Protein AF-A0A832TBH7-F1 (afdb_monomer_lite)

Sequence (118 aa):
MPKKIIVPCEVAVKDVIPAIKALLAIKLSERGYSQKEIAEILDISIAEVNYLLKGKRGDEELKKILSKDSDFMDLLESFSRKIVNNEESTDPLSLCVLCSYARRKVLKQEQACPYDIT

Structure (mmCIF, N/CA/C/O backbone):
data_AF-A0A832TBH7-F1
#
_entry.id   AF-A0A832TBH7-F1
#
loop_
_atom_site.group_PDB
_atom_site.id
_atom_site.type_symbol
_atom_site.label_atom_id
_atom_site.label_alt_id
_atom_site.label_comp_id
_atom_site.label_asym_id
_atom_site.label_entity_id
_atom_site.label_seq_id
_atom_site.pdbx_PDB_ins_code
_atom_site.Cartn_x
_atom_site.Cartn_y
_atom_site.Cartn_z
_atom_site.occupancy
_atom_site.B_iso_or_equiv
_atom_site.auth_seq_id
_atom_site.auth_comp_id
_atom_site.auth_asym_id
_atom_site.auth_atom_id
_atom_site.pdbx_PDB_model_num
ATOM 1 N N . MET A 1 1 ? 34.765 -4.865 -16.735 1.00 67.56 1 MET A N 1
ATOM 2 C CA . MET A 1 1 ? 34.149 -4.385 -15.475 1.00 67.56 1 MET A CA 1
ATOM 3 C C . MET A 1 1 ? 33.158 -5.434 -14.992 1.00 67.56 1 MET A C 1
ATOM 5 O O . MET A 1 1 ? 32.491 -6.013 -15.846 1.00 67.56 1 MET A O 1
ATOM 9 N N . PRO A 1 2 ? 33.072 -5.723 -13.684 1.00 78.06 2 PRO A N 1
ATOM 10 C CA . PRO A 1 2 ? 32.086 -6.669 -13.165 1.00 78.06 2 PRO A CA 1
ATOM 11 C C . PRO A 1 2 ? 30.661 -6.124 -13.357 1.00 78.06 2 PRO A C 1
ATOM 13 O O . PRO A 1 2 ? 30.424 -4.925 -13.195 1.00 78.06 2 PRO A O 1
ATOM 16 N N . LYS A 1 3 ? 29.716 -6.998 -13.722 1.00 84.38 3 LYS A N 1
ATOM 17 C CA . LYS A 1 3 ? 28.292 -6.645 -13.827 1.00 84.38 3 LYS A CA 1
ATOM 18 C C . LYS A 1 3 ? 27.691 -6.536 -12.423 1.00 84.38 3 LYS A C 1
ATOM 20 O O . LYS A 1 3 ? 27.952 -7.388 -11.579 1.00 84.38 3 LYS A O 1
ATOM 25 N N . LYS A 1 4 ? 26.883 -5.501 -12.181 1.00 81.81 4 LYS A N 1
ATOM 26 C CA . LYS A 1 4 ? 26.115 -5.359 -10.935 1.00 81.81 4 LYS A CA 1
ATOM 27 C C . LYS A 1 4 ? 24.859 -6.230 -11.002 1.00 81.81 4 LYS A C 1
ATOM 29 O O . LYS A 1 4 ? 24.182 -6.238 -12.027 1.00 81.81 4 LYS A O 1
ATOM 34 N N . ILE A 1 5 ? 24.562 -6.940 -9.916 1.00 84.25 5 ILE A N 1
ATOM 35 C CA . ILE A 1 5 ? 23.287 -7.642 -9.731 1.00 84.25 5 ILE A CA 1
ATOM 36 C C . ILE A 1 5 ? 22.264 -6.624 -9.231 1.00 84.25 5 ILE A C 1
ATOM 38 O O . ILE A 1 5 ? 22.577 -5.805 -8.368 1.00 84.25 5 ILE A O 1
ATOM 42 N N . ILE A 1 6 ? 21.059 -6.676 -9.788 1.00 82.44 6 ILE A N 1
ATOM 43 C CA . ILE A 1 6 ? 19.935 -5.827 -9.401 1.00 82.44 6 ILE A CA 1
ATOM 44 C C . ILE A 1 6 ? 18.735 -6.705 -9.059 1.00 82.44 6 ILE A C 1
ATOM 46 O O . ILE A 1 6 ? 18.461 -7.688 -9.746 1.00 82.44 6 ILE A O 1
ATOM 50 N N . VAL A 1 7 ? 18.013 -6.340 -8.002 1.00 87.69 7 VAL A N 1
ATOM 51 C CA . VAL A 1 7 ? 16.777 -7.010 -7.591 1.00 87.69 7 VAL A CA 1
ATOM 52 C C . VAL A 1 7 ? 15.685 -5.941 -7.494 1.00 87.69 7 VAL A C 1
ATOM 54 O O . VAL A 1 7 ? 15.574 -5.266 -6.470 1.00 87.69 7 VAL A O 1
ATOM 57 N N . PRO A 1 8 ? 14.872 -5.738 -8.548 1.00 87.50 8 PRO A N 1
ATOM 58 C CA . PRO A 1 8 ? 13.902 -4.637 -8.597 1.00 87.50 8 PRO A CA 1
ATOM 59 C C . PRO A 1 8 ? 12.901 -4.655 -7.435 1.00 87.50 8 PRO A C 1
ATOM 61 O O . PRO A 1 8 ? 12.465 -3.608 -6.963 1.00 87.50 8 PRO A O 1
ATOM 64 N N . CYS A 1 9 ? 12.569 -5.845 -6.927 1.00 88.88 9 CYS A N 1
ATOM 65 C CA . CYS A 1 9 ? 11.701 -6.003 -5.764 1.00 88.88 9 CYS A CA 1
ATOM 66 C C . CYS A 1 9 ? 12.317 -5.435 -4.474 1.00 88.88 9 CYS A C 1
ATOM 68 O O . CYS A 1 9 ? 11.590 -4.833 -3.693 1.00 88.88 9 CYS A O 1
ATOM 70 N N . GLU A 1 10 ? 13.632 -5.554 -4.260 1.00 89.56 10 GLU A N 1
ATOM 71 C CA . GLU A 1 10 ? 14.299 -4.975 -3.079 1.00 89.56 10 GLU A CA 1
ATOM 72 C C . GLU A 1 10 ? 14.282 -3.445 -3.110 1.00 89.56 10 GLU A C 1
ATOM 74 O O . GLU A 1 10 ? 14.141 -2.798 -2.073 1.00 89.56 10 GLU A O 1
ATOM 79 N N . VAL A 1 11 ? 14.385 -2.861 -4.306 1.00 85.25 11 VAL A N 1
ATOM 80 C CA . VAL A 1 11 ? 14.207 -1.417 -4.506 1.00 85.25 11 VAL A CA 1
ATOM 81 C C . VAL A 1 11 ? 12.753 -1.034 -4.223 1.00 85.25 11 VAL A C 1
ATOM 83 O O . VAL A 1 11 ? 12.477 -0.101 -3.476 1.00 85.25 11 VAL A O 1
ATOM 86 N N . ALA A 1 12 ? 11.803 -1.806 -4.752 1.00 90.06 12 ALA A N 1
ATOM 87 C CA . ALA A 1 12 ? 10.380 -1.541 -4.582 1.00 90.06 12 ALA A CA 1
ATOM 88 C C . ALA A 1 12 ? 9.914 -1.583 -3.120 1.00 90.06 12 ALA A C 1
ATOM 90 O O . ALA A 1 12 ? 9.046 -0.797 -2.748 1.00 90.06 12 ALA A O 1
ATOM 91 N N . VAL A 1 13 ? 10.482 -2.469 -2.298 1.00 90.31 13 VAL A N 1
ATOM 92 C CA . VAL A 1 13 ? 10.173 -2.570 -0.860 1.00 90.31 13 VAL A CA 1
ATOM 93 C C . VAL A 1 13 ? 10.500 -1.276 -0.113 1.00 90.31 13 VAL A C 1
ATOM 95 O O . VAL A 1 13 ? 9.797 -0.944 0.838 1.00 90.31 13 VAL A O 1
ATOM 98 N N . LYS A 1 14 ? 11.525 -0.532 -0.544 1.00 86.88 14 LYS A N 1
ATOM 99 C CA . LYS A 1 14 ? 11.946 0.709 0.121 1.00 86.88 14 LYS A CA 1
ATOM 100 C C . LYS A 1 14 ? 11.027 1.884 -0.189 1.00 86.88 14 LYS A C 1
ATOM 102 O O . LYS A 1 14 ? 10.722 2.654 0.714 1.00 86.88 14 LYS A O 1
ATOM 107 N N . ASP A 1 15 ? 10.560 1.974 -1.434 1.00 85.81 15 ASP A N 1
ATOM 108 C CA . ASP A 1 15 ? 9.937 3.205 -1.932 1.00 85.81 15 ASP A CA 1
ATOM 109 C C . ASP A 1 15 ? 8.508 2.990 -2.463 1.00 85.81 15 ASP A C 1
ATOM 111 O O . ASP A 1 15 ? 7.568 3.690 -2.087 1.00 85.81 15 ASP A O 1
ATOM 115 N N . VAL A 1 16 ? 8.308 1.983 -3.319 1.00 90.69 16 VAL A N 1
ATOM 116 C CA . VAL A 1 16 ? 7.049 1.781 -4.059 1.00 90.69 16 VAL A CA 1
ATOM 117 C C . VAL A 1 16 ? 5.975 1.135 -3.186 1.00 90.69 16 VAL A C 1
ATOM 119 O O . VAL A 1 16 ? 4.836 1.596 -3.162 1.00 90.69 16 VAL A O 1
ATOM 122 N N . ILE A 1 17 ? 6.315 0.067 -2.462 1.00 91.81 17 ILE A N 1
ATOM 123 C CA . ILE A 1 17 ? 5.358 -0.655 -1.611 1.00 91.81 17 ILE A CA 1
ATOM 124 C C . ILE A 1 17 ? 4.815 0.245 -0.487 1.00 91.81 17 ILE A C 1
ATOM 126 O O . ILE A 1 17 ? 3.593 0.260 -0.312 1.00 91.81 17 ILE A O 1
ATOM 130 N N . PRO A 1 18 ? 5.640 1.037 0.231 1.00 90.44 18 PRO A N 1
ATOM 131 C CA . PRO A 1 18 ? 5.137 1.984 1.225 1.00 90.44 18 PRO A CA 1
ATOM 132 C C . PRO A 1 18 ? 4.164 3.014 0.638 1.00 90.44 18 PRO A C 1
ATOM 134 O O . PRO A 1 18 ? 3.107 3.253 1.223 1.00 90.44 18 PRO A O 1
ATOM 137 N N . ALA A 1 19 ? 4.457 3.561 -0.548 1.00 92.00 19 ALA A N 1
ATOM 138 C CA . ALA A 1 19 ? 3.567 4.506 -1.223 1.00 92.00 19 ALA A CA 1
ATOM 139 C C . ALA A 1 19 ? 2.212 3.868 -1.586 1.00 92.00 19 ALA A C 1
ATOM 141 O O . ALA A 1 19 ? 1.163 4.473 -1.362 1.00 92.00 19 ALA A O 1
ATOM 142 N N . ILE A 1 20 ? 2.213 2.625 -2.081 1.00 93.88 20 ILE A N 1
ATOM 143 C CA . ILE A 1 20 ? 0.980 1.876 -2.379 1.00 93.88 20 ILE A CA 1
ATOM 144 C C . ILE A 1 20 ? 0.180 1.614 -1.096 1.00 93.88 20 ILE A C 1
ATOM 146 O O . ILE A 1 20 ? -1.024 1.873 -1.069 1.00 93.88 20 ILE A O 1
ATOM 150 N N . LYS A 1 21 ? 0.831 1.143 -0.020 1.00 93.12 21 LYS A N 1
ATOM 151 C CA . LYS A 1 21 ? 0.180 0.917 1.282 1.00 93.12 21 LYS A CA 1
ATOM 152 C C . LYS A 1 21 ? -0.437 2.203 1.836 1.00 93.12 21 LYS A C 1
ATOM 154 O O . LYS A 1 21 ? -1.542 2.154 2.366 1.00 93.12 21 LYS A O 1
ATOM 159 N N . ALA A 1 22 ? 0.222 3.350 1.667 1.00 92.88 22 ALA A N 1
ATOM 160 C CA . ALA A 1 22 ? -0.326 4.641 2.0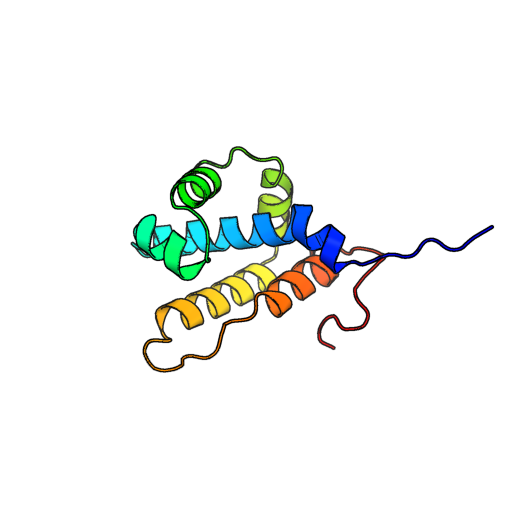75 1.00 92.88 22 ALA A CA 1
ATOM 161 C C . ALA A 1 22 ? -1.612 4.997 1.317 1.00 92.88 22 ALA A C 1
ATOM 163 O O . ALA A 1 22 ? -2.600 5.379 1.938 1.00 92.88 22 ALA A O 1
ATOM 164 N N . LEU A 1 23 ? -1.617 4.842 -0.011 1.00 94.19 23 LEU A N 1
ATOM 165 C CA . LEU A 1 23 ? -2.801 5.113 -0.832 1.00 94.19 23 LEU A CA 1
ATOM 166 C C . LEU A 1 23 ? -3.958 4.161 -0.497 1.00 94.19 23 LEU A C 1
ATOM 168 O O . LEU A 1 23 ? -5.106 4.597 -0.425 1.00 94.19 23 LEU A O 1
ATOM 172 N N . LEU A 1 24 ? -3.662 2.883 -0.231 1.00 94.62 24 LEU A N 1
ATOM 173 C CA . LEU A 1 24 ? -4.656 1.923 0.257 1.00 94.62 24 LEU A CA 1
ATOM 174 C C . LEU A 1 24 ? -5.213 2.325 1.626 1.00 94.62 24 LEU A C 1
ATOM 176 O O . LEU A 1 24 ? -6.427 2.319 1.800 1.00 94.62 24 LEU A O 1
ATOM 180 N N . ALA A 1 25 ? -4.357 2.705 2.578 1.00 94.56 25 ALA A N 1
ATOM 181 C CA . ALA A 1 25 ? -4.781 3.127 3.912 1.00 94.56 25 ALA A CA 1
ATOM 182 C C . ALA A 1 25 ? -5.700 4.358 3.859 1.00 94.56 25 ALA A C 1
ATOM 184 O O . ALA A 1 25 ? -6.734 4.373 4.523 1.00 94.56 25 ALA A O 1
ATOM 185 N N . ILE A 1 26 ? -5.363 5.358 3.035 1.00 93.06 26 ILE A N 1
ATOM 186 C CA . ILE A 1 26 ? -6.207 6.543 2.814 1.00 93.06 26 ILE A CA 1
ATOM 187 C C . ILE A 1 26 ? -7.574 6.119 2.273 1.00 93.06 26 ILE A C 1
ATOM 189 O O . ILE A 1 26 ? -8.598 6.458 2.858 1.00 93.06 26 ILE A O 1
ATOM 193 N N . LYS A 1 27 ? -7.597 5.298 1.219 1.00 93.56 27 LYS A N 1
ATOM 194 C CA . LYS A 1 27 ? -8.839 4.851 0.577 1.00 93.56 27 LYS A CA 1
ATOM 195 C C . LYS A 1 27 ? -9.720 3.990 1.490 1.00 93.56 27 LYS A C 1
ATOM 197 O O . LYS A 1 27 ? -10.942 4.108 1.458 1.00 93.56 27 LYS A O 1
ATOM 202 N N . LEU A 1 28 ? -9.130 3.129 2.318 1.00 94.56 28 LEU A N 1
ATOM 203 C CA . LEU A 1 28 ? -9.874 2.367 3.326 1.00 94.56 28 LEU A CA 1
ATOM 204 C C . LEU A 1 28 ? -10.432 3.291 4.419 1.00 94.56 28 LEU A C 1
ATOM 206 O O . LEU A 1 28 ? -11.589 3.148 4.806 1.00 94.56 28 LEU A O 1
ATOM 210 N N . SER A 1 29 ? -9.656 4.286 4.860 1.00 94.38 29 SER A N 1
ATOM 211 C CA . SER A 1 29 ? -10.122 5.281 5.831 1.00 94.38 29 SER A CA 1
ATOM 212 C C . SER A 1 29 ? -11.283 6.120 5.287 1.00 94.38 29 SER A C 1
ATOM 214 O O . SER A 1 29 ? -12.231 6.382 6.021 1.00 94.38 29 SER A O 1
ATOM 216 N N . GLU A 1 30 ? -11.247 6.511 4.010 1.00 93.50 30 GLU A N 1
ATOM 217 C CA . GLU A 1 30 ? -12.342 7.224 3.326 1.00 93.50 30 GLU A CA 1
ATOM 218 C C . GLU A 1 30 ? -13.633 6.396 3.254 1.00 93.50 30 GLU A C 1
ATOM 220 O O . GLU A 1 30 ? -14.727 6.951 3.178 1.00 93.50 30 GLU A O 1
ATOM 225 N N . ARG A 1 31 ? -13.520 5.065 3.324 1.00 92.06 31 ARG A N 1
ATOM 226 C CA . ARG A 1 31 ? -14.652 4.128 3.382 1.00 92.06 31 ARG A CA 1
ATOM 227 C C . ARG A 1 31 ? -15.135 3.819 4.798 1.00 92.06 31 ARG A C 1
ATOM 229 O O . ARG A 1 31 ? -16.038 3.006 4.955 1.00 92.06 31 ARG A O 1
ATOM 236 N N . GLY A 1 32 ? -14.558 4.457 5.815 1.00 93.81 32 GLY A N 1
ATOM 237 C CA . GLY A 1 32 ? -14.994 4.327 7.205 1.00 93.81 32 GLY A CA 1
ATOM 238 C C . GLY A 1 32 ? -14.292 3.239 8.016 1.00 93.81 32 GLY A C 1
ATOM 239 O O . GLY A 1 32 ? -14.671 3.032 9.165 1.00 93.81 32 GLY A O 1
ATOM 240 N N . TYR A 1 33 ? -13.260 2.581 7.476 1.00 95.06 33 TYR A N 1
ATOM 241 C CA . TYR A 1 33 ? -12.462 1.631 8.255 1.00 95.06 33 TYR A CA 1
ATOM 242 C C . TYR A 1 33 ? -11.638 2.356 9.325 1.00 95.06 33 TYR A C 1
ATOM 244 O O . TYR A 1 33 ? -10.996 3.381 9.072 1.00 95.06 33 TYR A O 1
ATOM 252 N N . SER A 1 34 ? -11.617 1.796 10.529 1.00 96.25 34 SER A N 1
ATOM 253 C CA . SER A 1 34 ? -10.788 2.264 11.634 1.00 96.25 34 SER A CA 1
ATOM 254 C C . SER A 1 34 ? -9.305 1.978 11.381 1.00 96.25 34 SER A C 1
ATOM 256 O O . SER A 1 34 ? -8.929 1.053 10.661 1.00 96.25 34 SER A O 1
ATOM 258 N N . GLN A 1 35 ? -8.416 2.727 12.045 1.00 96.25 35 GLN A N 1
ATOM 259 C CA . GLN A 1 35 ? -6.969 2.477 11.945 1.00 96.25 35 GLN A CA 1
ATOM 260 C C . GLN A 1 35 ? -6.576 1.061 12.390 1.00 96.25 35 GLN A C 1
ATOM 262 O O . GLN A 1 35 ? -5.557 0.549 11.935 1.00 96.25 35 GLN A O 1
ATOM 267 N N . LYS A 1 36 ? -7.371 0.439 13.271 1.00 96.81 36 LYS A N 1
ATOM 268 C CA . LYS A 1 36 ? -7.163 -0.938 13.718 1.00 96.81 36 LYS A CA 1
ATOM 269 C C . LYS A 1 36 ? -7.480 -1.935 12.602 1.00 96.81 36 LYS A C 1
ATOM 271 O O . LYS A 1 36 ? -6.632 -2.759 12.293 1.00 96.81 36 LYS A O 1
ATOM 276 N N . GLU A 1 37 ? -8.637 -1.811 11.957 1.00 95.12 37 GLU A N 1
ATOM 277 C CA . GLU A 1 37 ? -9.014 -2.692 10.840 1.00 95.12 37 GLU A CA 1
ATOM 278 C C . GLU A 1 37 ? -8.048 -2.535 9.659 1.00 95.12 37 GLU A C 1
ATOM 280 O O . GLU A 1 37 ? -7.623 -3.517 9.061 1.00 95.12 37 GLU A O 1
ATOM 285 N N . ILE A 1 38 ? -7.617 -1.305 9.359 1.00 95.69 38 ILE A N 1
ATOM 286 C CA . ILE A 1 38 ? -6.617 -1.053 8.310 1.00 95.69 38 ILE A CA 1
ATOM 287 C C . ILE A 1 38 ? -5.274 -1.717 8.649 1.00 95.69 38 ILE A C 1
ATOM 289 O O . ILE A 1 38 ? -4.614 -2.248 7.758 1.00 95.69 38 ILE A O 1
ATOM 293 N N . ALA A 1 39 ? -4.859 -1.686 9.919 1.00 95.25 39 ALA A N 1
ATOM 294 C CA . ALA A 1 39 ? -3.625 -2.325 10.373 1.00 95.25 39 ALA A CA 1
ATOM 295 C C . ALA A 1 39 ? -3.679 -3.850 10.191 1.00 95.25 39 ALA A C 1
ATOM 297 O O . ALA A 1 39 ? -2.714 -4.435 9.706 1.00 95.25 39 ALA A O 1
ATOM 298 N N . GLU A 1 40 ? -4.823 -4.462 10.509 1.00 92.62 40 GLU A N 1
ATOM 299 C CA . GLU A 1 40 ? -5.083 -5.893 10.311 1.00 92.62 40 GLU A CA 1
ATOM 300 C C . GLU A 1 40 ? -5.085 -6.263 8.817 1.00 92.62 40 GLU A C 1
ATOM 302 O O . GLU A 1 40 ? -4.405 -7.203 8.416 1.00 92.62 40 GLU A O 1
ATOM 307 N N . ILE A 1 41 ? -5.760 -5.477 7.972 1.00 91.19 41 ILE A N 1
ATOM 308 C CA . ILE A 1 41 ? -5.824 -5.689 6.515 1.00 91.19 41 ILE A CA 1
ATOM 309 C C . ILE A 1 41 ? -4.442 -5.594 5.850 1.00 91.19 41 ILE A C 1
ATOM 311 O O . ILE A 1 41 ? -4.131 -6.355 4.934 1.00 91.19 41 ILE A O 1
ATOM 315 N N . LEU A 1 42 ? -3.633 -4.608 6.246 1.00 91.00 42 LEU A N 1
ATOM 316 C CA . LEU A 1 42 ? -2.345 -4.317 5.606 1.00 91.00 42 LEU A CA 1
ATOM 317 C C . LEU A 1 42 ? -1.159 -5.046 6.252 1.00 91.00 42 LEU A C 1
ATOM 319 O O . LEU A 1 42 ? -0.029 -4.868 5.774 1.00 91.00 42 LEU A O 1
ATOM 323 N N . ASP A 1 43 ? -1.417 -5.827 7.304 1.00 90.69 43 ASP A N 1
ATOM 324 C CA . ASP A 1 43 ? -0.429 -6.524 8.131 1.00 90.69 43 ASP A CA 1
ATOM 325 C C . ASP A 1 43 ? 0.702 -5.585 8.591 1.00 90.69 43 ASP A C 1
ATOM 327 O O . ASP A 1 43 ? 1.877 -5.736 8.249 1.00 90.69 43 ASP A O 1
ATOM 331 N N . ILE A 1 44 ? 0.317 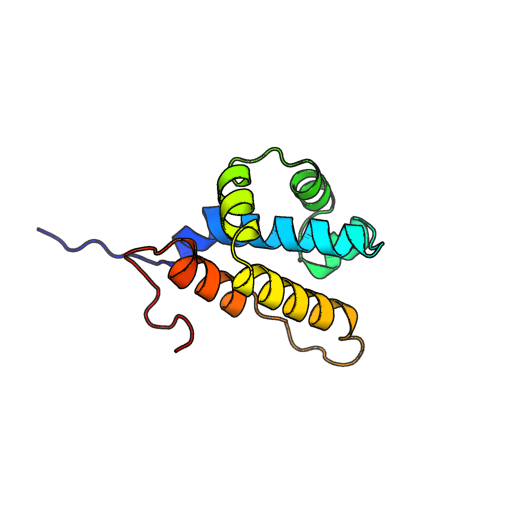-4.508 9.282 1.00 92.19 44 ILE A N 1
ATOM 332 C CA . ILE A 1 44 ? 1.224 -3.483 9.826 1.00 92.19 44 ILE A CA 1
ATOM 333 C C . ILE A 1 44 ? 0.750 -3.016 11.201 1.00 92.19 44 ILE A C 1
ATOM 335 O O . ILE A 1 44 ? -0.347 -3.327 11.650 1.00 92.19 44 ILE A O 1
ATOM 339 N N . SER A 1 45 ? 1.565 -2.218 11.890 1.00 95.69 45 SER A N 1
ATOM 340 C CA . SER A 1 45 ? 1.156 -1.644 13.176 1.00 95.69 45 SER A CA 1
ATOM 341 C C . SER A 1 45 ? 0.145 -0.495 13.013 1.00 95.69 45 SER A C 1
ATOM 343 O O . SER A 1 45 ? 0.207 0.279 12.058 1.00 95.69 45 SER A O 1
ATOM 345 N N . ILE A 1 46 ? -0.729 -0.291 14.006 1.00 95.56 46 ILE A N 1
ATOM 346 C CA . ILE A 1 46 ? -1.637 0.877 14.065 1.00 95.56 46 ILE A CA 1
ATOM 347 C C . ILE A 1 46 ? -0.843 2.197 14.023 1.00 95.56 46 ILE A C 1
ATOM 349 O O . ILE A 1 46 ? -1.263 3.173 13.399 1.00 95.56 46 ILE A O 1
ATOM 353 N N . ALA A 1 47 ? 0.336 2.230 14.656 1.00 93.44 47 ALA A N 1
ATOM 354 C CA . ALA A 1 47 ? 1.234 3.382 14.611 1.00 93.44 47 ALA A CA 1
ATOM 355 C C . ALA A 1 47 ? 1.706 3.685 13.180 1.00 93.44 47 ALA A C 1
ATOM 357 O O . ALA A 1 47 ? 1.791 4.852 12.794 1.00 93.44 47 ALA A O 1
ATOM 358 N N . GLU A 1 48 ? 1.965 2.649 12.383 1.00 92.31 48 GLU A N 1
ATOM 359 C CA . GLU A 1 48 ? 2.317 2.781 10.974 1.00 92.31 48 GLU A CA 1
ATOM 360 C C . GLU A 1 48 ? 1.128 3.251 10.131 1.00 92.31 48 GLU A C 1
ATOM 362 O O . GLU A 1 48 ? 1.303 4.149 9.316 1.00 92.31 48 GLU A O 1
ATOM 367 N N . VAL A 1 49 ? -0.097 2.781 10.386 1.00 94.25 49 VAL A N 1
ATOM 368 C CA . VAL A 1 49 ? -1.304 3.324 9.728 1.00 94.25 49 VAL A CA 1
ATOM 369 C C . VAL A 1 49 ? -1.462 4.820 10.003 1.00 94.25 49 VAL A C 1
ATOM 371 O O . VAL A 1 49 ? -1.609 5.615 9.076 1.00 94.25 49 VAL A O 1
ATOM 374 N N . ASN A 1 50 ? -1.377 5.231 11.271 1.00 91.88 50 ASN A N 1
ATOM 375 C CA . ASN A 1 50 ? -1.435 6.642 11.666 1.00 91.88 50 ASN A CA 1
ATOM 376 C C . ASN A 1 50 ? -0.367 7.469 10.936 1.00 91.88 50 ASN A C 1
ATOM 378 O O . ASN A 1 50 ? -0.615 8.584 10.475 1.00 91.88 50 ASN A O 1
ATOM 382 N N . TYR A 1 51 ? 0.825 6.893 10.801 1.00 88.94 51 TYR A N 1
ATOM 383 C CA . TYR A 1 51 ? 1.927 7.494 10.078 1.00 88.94 51 TYR A CA 1
ATOM 384 C C . TYR A 1 51 ? 1.630 7.663 8.576 1.00 88.94 51 TYR A C 1
ATOM 386 O O . TYR A 1 51 ? 1.844 8.751 8.036 1.00 88.94 51 TYR A O 1
ATOM 394 N N . LEU A 1 52 ? 1.102 6.622 7.920 1.00 89.25 52 LEU A N 1
ATOM 395 C CA . LEU A 1 52 ? 0.711 6.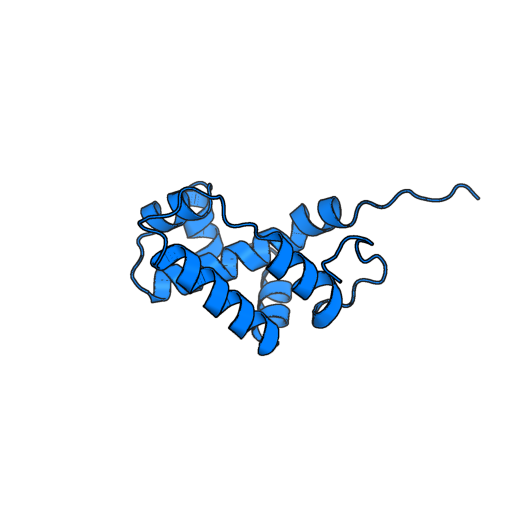639 6.506 1.00 89.25 52 LEU A CA 1
ATOM 396 C C . LEU A 1 52 ? -0.360 7.706 6.231 1.00 89.25 52 LEU A C 1
ATOM 398 O O . LEU A 1 52 ? -0.220 8.473 5.278 1.00 89.25 52 LEU A O 1
ATOM 402 N N . LEU A 1 53 ? -1.374 7.806 7.099 1.00 89.12 53 LEU A N 1
ATOM 403 C CA . LEU A 1 53 ? -2.463 8.783 6.982 1.00 89.12 53 LEU A CA 1
ATOM 404 C C . LEU A 1 53 ? -1.998 10.231 7.209 1.00 89.12 53 LEU A C 1
ATOM 406 O O . LEU A 1 53 ? -2.494 11.147 6.561 1.00 89.12 53 LEU A O 1
ATOM 410 N N . LYS A 1 54 ? -1.031 10.461 8.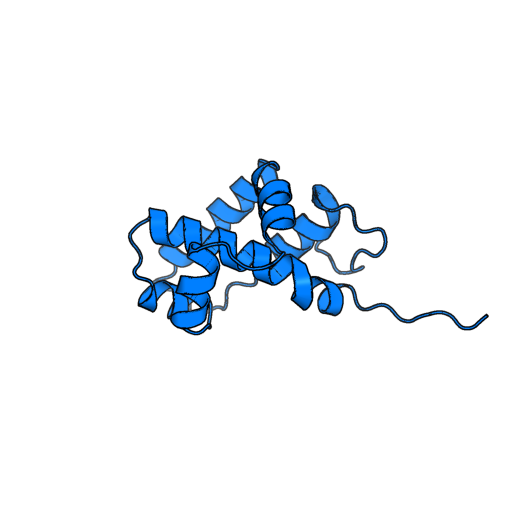108 1.00 84.44 54 LYS A N 1
ATOM 411 C CA . LYS A 1 54 ? -0.491 11.804 8.408 1.00 84.44 54 LYS A CA 1
ATOM 412 C C . LYS A 1 54 ? 0.550 12.311 7.404 1.00 84.44 54 LYS A C 1
ATOM 414 O O . LYS A 1 54 ? 0.936 13.474 7.493 1.00 84.44 54 LYS A O 1
ATOM 419 N N . GLY A 1 55 ? 1.026 11.464 6.488 1.00 66.12 55 GLY A N 1
ATOM 420 C CA . GLY A 1 55 ? 1.801 11.884 5.315 1.00 66.12 55 GLY A CA 1
ATOM 421 C C . GLY A 1 55 ? 3.288 12.214 5.523 1.00 66.12 55 GLY A C 1
ATOM 422 O O . GLY A 1 55 ? 3.878 12.808 4.637 1.00 66.12 55 GLY A O 1
ATOM 423 N N . LYS A 1 56 ? 3.940 11.837 6.634 1.00 60.00 56 LYS A N 1
ATOM 424 C CA . LYS A 1 56 ? 5.262 12.407 6.998 1.00 60.00 56 LYS A CA 1
ATOM 425 C C . LYS A 1 56 ? 6.549 11.725 6.461 1.00 60.00 56 LYS A C 1
ATOM 427 O O . LYS A 1 56 ? 7.620 12.228 6.800 1.00 60.00 56 LYS A O 1
ATOM 432 N N . ARG A 1 57 ? 6.530 10.623 5.684 1.00 55.41 57 ARG A N 1
ATOM 433 C CA . ARG A 1 57 ? 7.772 10.036 5.086 1.00 55.41 57 ARG A CA 1
ATOM 434 C C . ARG A 1 57 ? 7.910 10.465 3.621 1.00 55.41 57 ARG A C 1
ATOM 436 O O . ARG A 1 57 ? 6.935 10.852 2.979 1.00 55.41 57 ARG A O 1
ATOM 443 N N . GLY A 1 58 ? 9.145 10.386 3.114 1.00 55.91 58 GLY A N 1
ATOM 444 C CA . GLY A 1 58 ? 9.596 10.799 1.774 1.00 55.91 58 GLY A CA 1
ATOM 445 C C . GLY A 1 58 ? 8.893 10.156 0.567 1.00 55.91 58 GLY A C 1
ATOM 446 O O . GLY A 1 58 ? 9.238 10.455 -0.567 1.00 55.91 58 GLY A O 1
ATOM 447 N N . ASP A 1 59 ? 7.880 9.327 0.782 1.00 65.88 59 ASP A N 1
ATOM 448 C CA . ASP A 1 59 ? 6.968 8.772 -0.218 1.00 65.88 59 ASP A CA 1
ATOM 449 C C . ASP A 1 59 ? 5.872 9.753 -0.680 1.00 65.88 59 ASP A C 1
ATOM 451 O O . ASP A 1 59 ? 5.088 9.407 -1.561 1.00 65.88 59 ASP A O 1
ATOM 455 N N . GLU A 1 60 ? 5.787 10.982 -0.148 1.00 76.44 60 GLU A N 1
ATOM 456 C CA . GLU A 1 60 ? 4.847 12.003 -0.655 1.00 76.44 60 GLU A CA 1
ATOM 457 C C . GLU A 1 60 ? 4.942 12.228 -2.166 1.00 76.44 60 GLU A C 1
ATOM 459 O O . GLU A 1 60 ? 3.915 12.373 -2.829 1.00 76.44 60 GLU A O 1
ATOM 464 N N . GLU A 1 61 ? 6.154 12.273 -2.713 1.00 85.38 61 GLU A N 1
ATOM 465 C CA . GLU A 1 61 ? 6.353 12.497 -4.142 1.00 85.38 61 GLU A CA 1
ATOM 466 C C . GLU A 1 61 ? 5.861 11.302 -4.964 1.00 85.38 61 GLU A C 1
ATOM 468 O O . GLU A 1 61 ? 5.085 11.478 -5.903 1.00 85.38 61 GLU A O 1
ATOM 473 N N . LEU A 1 62 ? 6.214 10.080 -4.554 1.00 87.75 62 LEU A N 1
ATOM 474 C CA . LEU A 1 62 ? 5.745 8.858 -5.209 1.00 87.75 62 LEU A CA 1
ATOM 475 C C . LEU A 1 62 ? 4.228 8.713 -5.125 1.00 87.75 62 LEU A C 1
ATOM 477 O O . LEU A 1 62 ? 3.602 8.391 -6.128 1.00 87.75 62 LEU A O 1
ATOM 481 N N . LYS A 1 63 ? 3.615 9.020 -3.977 1.00 89.50 63 LYS A N 1
ATOM 482 C CA . LYS A 1 63 ? 2.152 9.053 -3.842 1.00 89.50 63 LYS A CA 1
ATOM 483 C C . LYS A 1 63 ? 1.542 10.048 -4.822 1.00 89.50 63 LYS A C 1
ATOM 485 O O . LYS A 1 63 ? 0.637 9.678 -5.555 1.00 89.50 63 LYS A O 1
ATOM 490 N N . LYS A 1 64 ? 2.074 11.274 -4.905 1.00 89.81 64 LYS A N 1
ATOM 491 C CA . LYS A 1 64 ? 1.600 12.298 -5.856 1.00 89.81 64 LYS A CA 1
ATOM 492 C C . LYS A 1 64 ? 1.729 11.839 -7.308 1.00 89.81 64 LYS A C 1
ATOM 494 O O . LYS A 1 64 ? 0.842 12.129 -8.102 1.00 89.81 64 LYS A O 1
ATOM 499 N N . ILE A 1 65 ? 2.818 11.158 -7.661 1.00 92.44 65 ILE A N 1
ATOM 500 C CA . ILE A 1 65 ? 3.028 10.610 -9.006 1.00 92.44 65 ILE A CA 1
ATOM 501 C C . ILE A 1 65 ? 2.011 9.500 -9.297 1.00 92.44 65 ILE A C 1
ATOM 503 O O . ILE A 1 65 ? 1.319 9.565 -10.308 1.00 92.44 65 ILE A O 1
ATOM 507 N N . LEU A 1 66 ? 1.873 8.526 -8.394 1.00 93.38 66 LEU A N 1
ATOM 508 C CA . LEU A 1 66 ? 0.946 7.401 -8.539 1.00 93.38 66 LEU A CA 1
ATOM 509 C C . LEU A 1 66 ? -0.515 7.859 -8.598 1.00 93.38 66 LEU A C 1
ATOM 511 O O . LEU A 1 66 ? -1.268 7.397 -9.445 1.00 93.38 66 LEU A O 1
ATOM 515 N N . SER A 1 67 ? -0.909 8.813 -7.753 1.00 92.25 67 SER A N 1
ATOM 516 C CA . SER A 1 67 ? -2.272 9.353 -7.710 1.00 92.25 67 SER A CA 1
ATOM 517 C C . SER A 1 67 ? -2.680 10.146 -8.952 1.00 92.25 67 SER A C 1
ATOM 519 O O . SER A 1 67 ? -3.868 10.395 -9.134 1.00 92.25 67 SER A O 1
ATOM 521 N N . LYS A 1 68 ? -1.727 10.566 -9.794 1.00 95.19 68 LYS A N 1
ATOM 522 C CA . LYS A 1 68 ? -2.014 11.242 -11.069 1.00 95.19 68 LYS A CA 1
ATOM 523 C C . LYS A 1 68 ? -2.295 10.272 -12.216 1.00 95.19 68 LYS A C 1
ATOM 525 O O . LYS A 1 68 ? -2.819 10.707 -13.236 1.00 95.19 68 LYS A O 1
ATOM 530 N N . ASP A 1 69 ? -1.928 9.003 -12.072 1.00 96.31 69 ASP A N 1
ATOM 531 C CA . ASP A 1 69 ? -2.160 7.979 -13.086 1.00 96.31 69 ASP A CA 1
ATOM 532 C C . ASP A 1 69 ? -3.536 7.336 -12.862 1.00 96.31 69 ASP A C 1
ATOM 534 O O . ASP A 1 69 ? -3.764 6.658 -11.858 1.00 96.31 69 ASP A O 1
ATOM 538 N N . SER A 1 70 ? -4.478 7.594 -13.774 1.00 95.56 70 SER A N 1
ATOM 539 C CA . SER A 1 70 ? -5.866 7.129 -13.651 1.00 95.56 70 SER A CA 1
ATOM 540 C C . SER A 1 70 ? -5.964 5.608 -13.633 1.00 95.56 70 SER A C 1
ATOM 542 O O . SER A 1 70 ? -6.656 5.051 -12.786 1.00 95.56 70 SER A O 1
ATOM 544 N N . ASP A 1 71 ? -5.214 4.939 -14.505 1.00 95.12 71 ASP A N 1
ATOM 545 C CA . ASP A 1 71 ? -5.243 3.485 -14.657 1.00 95.12 71 ASP A CA 1
ATOM 546 C C . ASP A 1 71 ? -4.720 2.788 -13.392 1.00 95.12 71 ASP A C 1
ATOM 548 O O . ASP A 1 71 ? -5.293 1.804 -12.916 1.00 95.12 71 ASP A O 1
ATOM 552 N N . PHE A 1 72 ? -3.654 3.326 -12.791 1.00 95.81 72 PHE A N 1
ATOM 553 C CA . PHE A 1 72 ? -3.165 2.867 -11.498 1.00 95.81 72 PHE A CA 1
ATOM 554 C C . PHE A 1 72 ? -4.214 3.066 -10.397 1.00 95.81 72 PHE A C 1
ATOM 556 O O . PHE A 1 72 ? -4.410 2.170 -9.573 1.00 95.81 72 PHE A O 1
ATOM 563 N N . MET A 1 73 ? -4.898 4.212 -10.369 1.00 95.75 73 MET A N 1
ATOM 564 C CA . MET A 1 73 ? -5.926 4.494 -9.364 1.00 95.75 73 MET A CA 1
ATOM 565 C C . MET A 1 73 ? -7.178 3.625 -9.531 1.00 95.75 73 MET A C 1
ATOM 567 O O . MET A 1 73 ? -7.763 3.220 -8.522 1.00 95.75 73 MET A O 1
ATOM 571 N N . ASP A 1 74 ? -7.544 3.264 -10.760 1.00 95.56 74 ASP A N 1
ATOM 572 C CA . ASP A 1 74 ? -8.608 2.300 -11.056 1.00 95.56 74 ASP A CA 1
ATOM 573 C C . ASP A 1 74 ? -8.215 0.885 -10.621 1.00 95.56 74 ASP A C 1
ATOM 575 O O . ASP A 1 74 ? -8.999 0.166 -9.989 1.00 95.56 74 ASP A O 1
ATOM 579 N N . LEU A 1 75 ? -6.963 0.490 -10.868 1.00 94.31 75 LEU A N 1
ATOM 580 C CA . LEU A 1 75 ? -6.425 -0.774 -10.377 1.00 94.31 75 LEU A CA 1
ATOM 581 C C . LEU A 1 75 ? -6.424 -0.813 -8.841 1.00 94.31 75 LEU A C 1
ATOM 583 O O . LEU A 1 75 ? -6.863 -1.806 -8.255 1.00 94.31 75 LEU A O 1
ATOM 587 N N . LEU A 1 76 ? -5.996 0.269 -8.185 1.00 95.06 76 LEU A N 1
ATOM 588 C CA . LEU A 1 76 ? -6.022 0.434 -6.728 1.00 95.06 76 LEU A CA 1
ATOM 589 C C . LEU A 1 76 ? -7.453 0.360 -6.180 1.00 95.06 76 LEU A C 1
ATOM 591 O O . LEU A 1 76 ? -7.702 -0.293 -5.166 1.00 95.06 76 LEU A O 1
ATOM 595 N N . GLU A 1 77 ? -8.408 0.990 -6.864 1.00 93.75 77 GLU A N 1
ATOM 596 C CA . GLU A 1 77 ? -9.829 0.916 -6.538 1.00 93.75 77 GLU A CA 1
ATOM 597 C C . GLU A 1 77 ? -10.332 -0.527 -6.618 1.00 93.75 77 GLU A C 1
ATOM 599 O O . GLU A 1 77 ? -10.903 -1.025 -5.647 1.00 93.75 77 GLU A O 1
ATOM 604 N N . SER A 1 78 ? -10.049 -1.237 -7.712 1.00 91.69 78 SER A N 1
ATOM 605 C CA . SER A 1 78 ? -10.429 -2.645 -7.864 1.00 91.69 78 SER A CA 1
ATOM 606 C C . SER A 1 78 ? -9.824 -3.523 -6.762 1.00 91.69 78 SER A C 1
ATOM 608 O O . SER A 1 78 ? -10.516 -4.361 -6.185 1.00 91.69 78 SER A O 1
ATOM 610 N N . PHE A 1 79 ? -8.557 -3.283 -6.408 1.00 92.12 79 PHE A N 1
ATOM 611 C CA . PHE A 1 79 ? -7.850 -4.003 -5.355 1.00 92.12 79 PHE A CA 1
ATOM 612 C C . PHE A 1 79 ? -8.507 -3.765 -3.997 1.00 92.12 79 PHE A C 1
ATOM 614 O O . PHE A 1 79 ? -8.808 -4.701 -3.265 1.00 92.12 79 PHE A O 1
ATOM 621 N N . SER A 1 80 ? -8.812 -2.507 -3.693 1.00 91.56 80 SER A N 1
ATOM 622 C CA . SER A 1 80 ? -9.456 -2.134 -2.441 1.00 91.56 80 SER A CA 1
ATOM 623 C C . SER A 1 80 ? -10.883 -2.689 -2.314 1.00 91.56 80 SER A C 1
ATOM 625 O O . SER A 1 80 ? -11.303 -2.998 -1.210 1.00 91.56 80 SER A O 1
ATOM 627 N N . ARG A 1 81 ? -11.633 -2.855 -3.413 1.00 89.94 81 ARG A N 1
ATOM 628 C CA . ARG A 1 81 ? -12.948 -3.525 -3.389 1.00 89.94 81 ARG A CA 1
ATOM 629 C C . ARG A 1 81 ? -12.821 -5.016 -3.104 1.00 89.94 81 ARG A C 1
ATOM 631 O O . ARG A 1 81 ? -13.644 -5.555 -2.378 1.00 89.94 81 ARG A O 1
ATOM 638 N N . LYS A 1 82 ? -11.781 -5.673 -3.631 1.00 88.44 82 LYS A N 1
ATOM 639 C CA . LYS A 1 82 ? -11.494 -7.080 -3.307 1.00 88.44 82 LYS A CA 1
ATOM 640 C C . LYS A 1 82 ? -11.201 -7.265 -1.822 1.00 88.44 82 LYS A C 1
ATOM 642 O O . LYS A 1 82 ? -11.666 -8.239 -1.262 1.00 88.44 82 LYS A O 1
ATOM 647 N N . ILE A 1 83 ? -10.499 -6.321 -1.190 1.00 87.00 83 ILE A N 1
ATOM 648 C CA . ILE A 1 83 ? -10.283 -6.331 0.267 1.00 87.00 83 ILE A CA 1
ATOM 649 C C . ILE A 1 83 ? -11.623 -6.289 1.015 1.00 87.00 83 ILE A C 1
ATOM 651 O O . ILE A 1 83 ? -11.834 -7.079 1.924 1.00 87.00 83 ILE A O 1
ATOM 655 N N . VAL A 1 84 ? -12.519 -5.377 0.624 1.00 83.06 84 VAL A N 1
ATOM 656 C CA . VAL A 1 84 ? -13.818 -5.173 1.291 1.00 83.06 84 VAL A CA 1
ATOM 657 C C . VAL A 1 84 ? -14.755 -6.370 1.097 1.00 83.06 84 VAL A C 1
ATOM 659 O O . VAL A 1 84 ? -15.441 -6.762 2.029 1.00 83.06 84 VAL A O 1
ATOM 662 N N . ASN A 1 85 ? -14.783 -6.952 -0.104 1.00 80.69 85 ASN A N 1
ATOM 663 C CA . ASN A 1 85 ? -15.759 -7.978 -0.481 1.00 80.69 85 ASN A CA 1
ATOM 664 C C . ASN A 1 85 ? -15.322 -9.419 -0.144 1.00 80.69 85 ASN A C 1
ATOM 666 O O . ASN A 1 85 ? -16.096 -10.345 -0.374 1.00 80.69 85 ASN A O 1
ATOM 670 N N . ASN A 1 86 ? -14.098 -9.638 0.347 1.00 65.12 86 ASN A N 1
ATOM 671 C CA . ASN A 1 86 ? -13.529 -10.975 0.573 1.00 65.12 86 ASN A CA 1
ATOM 672 C C . ASN A 1 86 ? -13.929 -11.607 1.919 1.00 65.12 86 ASN A C 1
ATOM 674 O O . ASN A 1 86 ? -13.093 -12.188 2.605 1.00 65.12 86 ASN A O 1
ATOM 678 N N . GLU A 1 87 ? -15.209 -11.557 2.295 1.00 55.41 87 GLU A N 1
ATOM 679 C CA . GLU A 1 87 ? -15.680 -12.264 3.500 1.00 55.41 87 GLU A CA 1
ATOM 680 C C . GLU A 1 87 ? -15.584 -13.804 3.367 1.00 55.41 87 GLU A C 1
ATOM 682 O O . GLU A 1 87 ? -15.547 -14.495 4.382 1.00 55.41 87 GLU A O 1
ATOM 687 N N . GLU A 1 88 ? -15.466 -14.357 2.148 1.00 55.25 88 GLU A N 1
ATOM 688 C CA . GLU A 1 88 ? -15.500 -15.816 1.909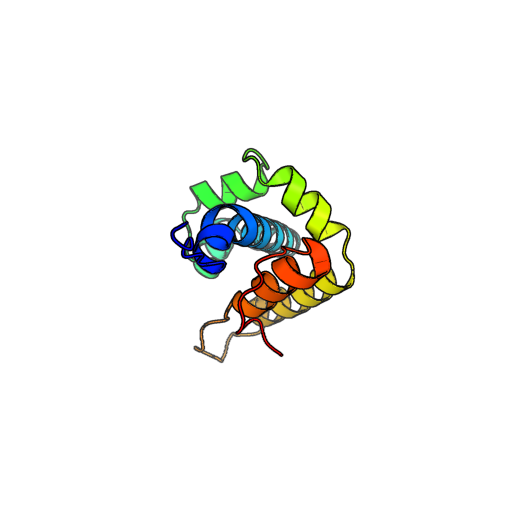 1.00 55.25 88 GLU A CA 1
ATOM 689 C C . GLU A 1 88 ? -14.197 -16.449 1.373 1.00 55.25 88 GLU A C 1
ATOM 691 O O . GLU A 1 88 ? -14.050 -17.670 1.450 1.00 55.25 88 GLU A O 1
ATOM 696 N N . SER A 1 89 ? -13.226 -15.682 0.854 1.00 62.12 89 SER A N 1
ATOM 697 C CA . SER A 1 89 ? -11.969 -16.254 0.331 1.00 62.12 89 SER A CA 1
ATOM 698 C C . SER A 1 89 ? -10.793 -15.997 1.272 1.00 62.12 89 SER A C 1
ATOM 700 O O . SER A 1 89 ? -10.430 -14.847 1.515 1.00 62.12 89 SER A O 1
ATOM 702 N N . THR A 1 90 ? -10.137 -17.062 1.730 1.00 61.09 90 THR A N 1
ATOM 703 C CA . THR A 1 90 ? -8.938 -16.993 2.585 1.00 61.09 90 THR A CA 1
ATOM 704 C C . THR A 1 90 ? -7.641 -16.729 1.815 1.00 61.09 90 THR A C 1
ATOM 706 O O . THR A 1 90 ? -6.571 -16.674 2.422 1.00 61.09 90 THR A O 1
ATOM 709 N N . ASP A 1 91 ? -7.702 -16.604 0.487 1.00 69.50 91 ASP A N 1
ATOM 710 C CA . ASP A 1 91 ? -6.507 -16.440 -0.335 1.00 69.50 91 ASP A CA 1
ATOM 711 C C . ASP A 1 91 ? -5.885 -15.046 -0.144 1.00 69.50 91 ASP A C 1
ATOM 713 O O . ASP A 1 91 ? -6.575 -14.026 -0.258 1.00 69.50 91 ASP A O 1
ATOM 717 N N . PRO A 1 92 ? -4.567 -14.963 0.111 1.00 70.56 92 PRO A N 1
ATOM 718 C CA . PRO A 1 92 ? -3.896 -13.688 0.304 1.00 70.56 92 PRO A CA 1
ATOM 719 C C . PRO A 1 92 ? -3.920 -12.851 -0.981 1.00 70.56 92 PRO A C 1
ATOM 721 O O . PRO A 1 92 ? -3.503 -13.288 -2.057 1.00 70.56 92 PRO A O 1
ATOM 724 N N . LEU A 1 93 ? -4.352 -11.594 -0.860 1.00 82.94 93 LEU A N 1
ATOM 725 C CA . LEU A 1 93 ? -4.315 -10.634 -1.959 1.00 82.94 93 LEU A CA 1
ATOM 726 C C . LEU A 1 93 ? -2.882 -10.140 -2.188 1.00 82.94 93 LEU A C 1
ATOM 728 O O . LEU A 1 93 ? -2.282 -9.468 -1.351 1.00 82.94 93 LEU A O 1
ATOM 732 N N . SER A 1 94 ? -2.332 -10.432 -3.365 1.00 87.19 94 SER A N 1
ATOM 733 C CA . SER A 1 94 ? -0.975 -10.019 -3.722 1.00 87.19 94 SER A CA 1
ATOM 734 C C . SER A 1 94 ? -0.909 -8.571 -4.220 1.00 87.19 94 SER A C 1
ATOM 736 O O . SER A 1 94 ? -1.479 -8.230 -5.258 1.00 87.19 94 SER A O 1
ATOM 738 N N . LEU A 1 95 ? -0.109 -7.727 -3.553 1.00 89.75 95 LEU A N 1
ATOM 739 C CA . LEU A 1 95 ? 0.208 -6.364 -4.012 1.00 89.75 95 LEU A CA 1
ATOM 740 C C . LEU A 1 95 ? 1.072 -6.330 -5.291 1.00 89.75 95 LEU A C 1
ATOM 742 O O . LEU A 1 95 ? 1.303 -5.250 -5.844 1.00 89.75 95 LEU A O 1
ATOM 746 N N . CYS A 1 96 ? 1.571 -7.474 -5.779 1.00 90.06 96 CYS A N 1
ATOM 747 C CA . CYS A 1 96 ? 2.499 -7.525 -6.910 1.00 90.06 96 CYS A CA 1
ATOM 748 C C . CYS A 1 96 ? 1.932 -6.877 -8.176 1.00 90.06 96 CYS A C 1
ATOM 750 O O . CYS A 1 96 ? 2.692 -6.233 -8.891 1.00 90.06 96 CYS A O 1
ATOM 752 N N . VAL A 1 97 ? 0.622 -6.979 -8.430 1.00 89.50 97 VAL A N 1
ATOM 753 C CA . VAL A 1 97 ? -0.019 -6.360 -9.606 1.00 89.50 97 VAL A CA 1
ATOM 754 C C . VAL A 1 97 ? 0.127 -4.835 -9.562 1.00 89.50 97 VAL A C 1
ATOM 756 O O . VAL A 1 97 ? 0.623 -4.233 -10.513 1.00 89.50 97 VAL A O 1
ATOM 759 N N . LEU A 1 98 ? -0.220 -4.217 -8.427 1.00 92.88 98 LEU A N 1
ATOM 760 C CA . LEU A 1 98 ? -0.087 -2.772 -8.211 1.00 92.88 98 LEU A CA 1
ATOM 761 C C . LEU A 1 98 ? 1.375 -2.332 -8.298 1.00 92.88 98 LEU A C 1
ATOM 763 O O . LEU A 1 98 ? 1.700 -1.363 -8.979 1.00 92.88 98 LEU A O 1
ATOM 767 N N . CYS A 1 99 ? 2.270 -3.067 -7.636 1.00 92.44 99 CYS A N 1
ATOM 768 C CA . CYS A 1 99 ? 3.693 -2.744 -7.606 1.00 92.44 99 CYS A CA 1
ATOM 769 C C . CYS A 1 99 ? 4.335 -2.845 -8.997 1.00 92.44 99 CYS A C 1
ATOM 771 O O . CYS A 1 99 ? 5.104 -1.975 -9.403 1.00 92.44 99 CYS A O 1
ATOM 773 N N . SER A 1 100 ? 3.974 -3.880 -9.750 1.00 91.38 100 SER A N 1
ATOM 774 C CA . SER A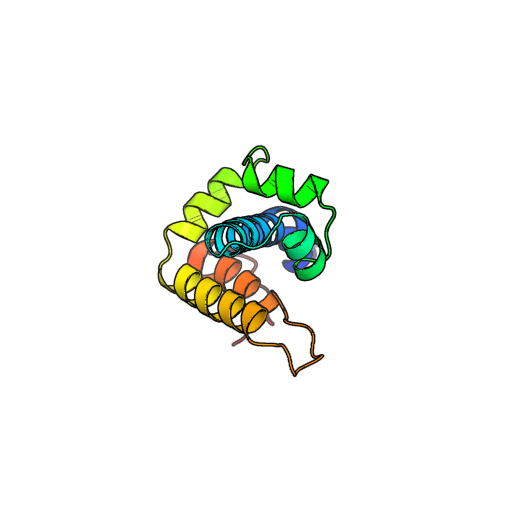 1 100 ? 4.426 -4.105 -11.118 1.00 91.38 100 SER A CA 1
ATOM 775 C C . SER A 1 100 ? 3.946 -3.012 -12.072 1.00 91.38 100 SER A C 1
ATOM 777 O O . SER A 1 100 ? 4.727 -2.508 -12.884 1.00 91.38 100 SER A O 1
ATOM 779 N N . TYR A 1 101 ? 2.677 -2.611 -11.956 1.00 92.06 101 TYR A N 1
ATOM 780 C CA . TYR A 1 101 ? 2.115 -1.516 -12.740 1.00 92.06 101 TYR A CA 1
ATOM 781 C C . TYR A 1 101 ? 2.821 -0.191 -12.422 1.00 92.06 101 TYR A C 1
ATOM 783 O O . TYR A 1 101 ? 3.327 0.476 -13.326 1.00 92.06 101 TYR A O 1
ATOM 791 N N . ALA A 1 102 ? 2.942 0.139 -11.131 1.00 92.25 102 ALA A N 1
ATOM 792 C CA . ALA A 1 102 ? 3.624 1.334 -10.645 1.00 92.25 102 ALA A CA 1
ATOM 793 C C . ALA A 1 102 ? 5.054 1.445 -11.195 1.00 92.25 102 ALA A C 1
ATOM 795 O O . ALA A 1 102 ? 5.409 2.464 -11.784 1.00 92.25 102 ALA A O 1
ATOM 796 N N . ARG A 1 103 ? 5.867 0.387 -11.070 1.00 90.44 103 ARG A N 1
ATOM 797 C CA . ARG A 1 103 ? 7.263 0.394 -11.542 1.00 90.44 103 ARG A CA 1
ATOM 798 C C . ARG A 1 103 ? 7.391 0.567 -13.055 1.00 90.44 103 ARG A C 1
ATOM 800 O O . ARG A 1 103 ? 8.262 1.311 -13.501 1.00 90.44 103 ARG A O 1
ATOM 807 N N . ARG A 1 104 ? 6.551 -0.118 -13.839 1.00 87.69 104 ARG A N 1
ATOM 808 C CA . ARG A 1 104 ? 6.674 -0.165 -15.306 1.00 87.69 104 ARG A CA 1
ATOM 809 C C . ARG A 1 104 ? 6.041 1.025 -16.010 1.00 87.69 104 ARG A C 1
ATOM 811 O O . ARG A 1 104 ? 6.646 1.593 -16.914 1.00 87.69 104 ARG A O 1
ATOM 818 N N . LYS A 1 105 ? 4.798 1.346 -15.655 1.00 85.12 105 LYS A N 1
ATOM 819 C CA . LYS A 1 105 ? 3.963 2.284 -16.416 1.00 85.12 105 LYS A CA 1
ATOM 820 C C . LYS A 1 105 ? 4.062 3.697 -15.869 1.00 85.12 105 LYS A C 1
ATOM 822 O O . LYS A 1 105 ? 4.227 4.629 -16.653 1.00 85.12 105 LYS A O 1
ATOM 827 N N . VAL A 1 106 ? 4.062 3.831 -14.544 1.00 84.06 106 VAL A N 1
ATOM 828 C CA . VAL A 1 106 ? 4.081 5.142 -13.892 1.00 84.06 106 VAL A CA 1
ATOM 829 C C . VAL A 1 106 ? 5.513 5.641 -13.696 1.00 84.06 106 VAL A C 1
ATOM 831 O O . VAL A 1 106 ? 5.882 6.695 -14.205 1.00 84.06 106 VAL A O 1
ATOM 834 N N . LEU A 1 107 ? 6.347 4.862 -13.001 1.00 83.44 107 LEU A N 1
ATOM 835 C CA . LEU A 1 107 ? 7.715 5.253 -12.639 1.00 83.44 107 LEU A CA 1
ATOM 836 C C . LEU A 1 107 ? 8.743 4.984 -13.743 1.00 83.44 107 LEU A C 1
ATOM 838 O O . LEU A 1 107 ? 9.855 5.498 -13.663 1.00 83.44 107 LEU A O 1
ATOM 842 N N . LYS A 1 108 ? 8.384 4.177 -14.753 1.00 81.75 108 LYS A N 1
ATOM 843 C CA . LYS A 1 108 ? 9.223 3.828 -15.914 1.00 81.75 108 LYS A CA 1
ATOM 844 C C . LYS A 1 108 ? 10.650 3.429 -15.523 1.00 81.75 108 LYS A C 1
ATOM 846 O O . LYS A 1 108 ? 11.619 3.868 -16.138 1.00 81.75 108 LYS A O 1
ATOM 851 N N . GLN A 1 109 ? 10.783 2.610 -14.479 1.00 80.06 109 GLN A N 1
ATOM 852 C CA . GLN A 1 109 ? 12.093 2.168 -14.011 1.00 80.06 109 GLN A CA 1
ATOM 853 C C . GLN A 1 109 ? 12.796 1.369 -15.118 1.00 80.06 109 GLN A C 1
ATOM 855 O O . GLN A 1 109 ? 12.261 0.372 -15.599 1.00 80.06 109 GLN A O 1
ATOM 860 N N . GLU A 1 110 ? 14.012 1.782 -15.490 1.00 67.88 110 GLU A N 1
ATOM 861 C CA . GLU A 1 110 ? 14.822 1.132 -16.541 1.00 67.88 110 GLU A CA 1
ATOM 862 C C . GLU A 1 110 ? 15.114 -0.348 -16.241 1.00 67.88 110 GLU A C 1
ATOM 864 O O . GLU A 1 110 ? 15.375 -1.150 -17.132 1.00 67.88 110 GLU A O 1
ATOM 869 N N . GLN A 1 111 ? 15.059 -0.710 -14.961 1.00 70.06 111 GLN A N 1
ATOM 870 C CA . GLN A 1 111 ? 15.405 -2.013 -14.409 1.00 70.06 111 GLN A CA 1
ATOM 871 C C . GLN A 1 111 ? 14.135 -2.747 -13.960 1.00 70.06 111 GLN A C 1
ATOM 873 O O . GLN A 1 111 ? 13.993 -3.112 -12.794 1.00 70.06 111 GLN A O 1
ATOM 878 N N . ALA A 1 112 ? 13.171 -2.907 -14.868 1.00 67.56 112 ALA A N 1
ATOM 879 C CA . ALA A 1 112 ? 11.923 -3.611 -14.580 1.00 67.56 112 ALA A CA 1
ATOM 880 C C . ALA A 1 112 ? 12.172 -5.097 -14.260 1.00 67.56 112 ALA A C 1
ATOM 882 O O . ALA A 1 112 ? 13.111 -5.713 -14.771 1.00 67.56 112 ALA A O 1
ATOM 883 N N . CYS A 1 113 ? 11.332 -5.690 -13.407 1.00 76.50 113 CYS A N 1
ATOM 884 C CA . CYS A 1 113 ? 11.432 -7.117 -13.118 1.00 76.50 113 CYS A CA 1
ATOM 885 C C . CYS A 1 113 ? 11.010 -7.902 -14.372 1.00 76.50 113 CYS A C 1
ATOM 887 O O . CYS A 1 113 ? 9.945 -7.619 -14.914 1.00 76.50 113 CYS A O 1
ATOM 889 N N . PRO A 1 114 ? 11.770 -8.914 -14.832 1.00 75.06 114 PRO A N 1
ATOM 890 C CA . PRO A 1 114 ? 11.383 -9.705 -16.006 1.00 75.06 114 PRO A CA 1
ATOM 891 C C . PRO A 1 114 ? 10.074 -10.490 -15.806 1.00 75.06 114 PRO A C 1
ATOM 893 O O . PRO A 1 114 ? 9.456 -10.900 -16.779 1.00 75.06 114 PRO A O 1
ATOM 896 N N . TYR A 1 115 ? 9.644 -10.671 -14.553 1.00 74.38 115 TYR A N 1
ATOM 897 C CA . TYR A 1 115 ? 8.386 -11.325 -14.171 1.00 74.38 115 TYR A CA 1
ATOM 898 C C . TYR A 1 115 ? 7.287 -10.331 -13.794 1.00 74.38 115 TYR A C 1
ATOM 900 O O . TYR A 1 115 ? 6.263 -10.710 -13.225 1.00 74.38 115 TYR A O 1
ATOM 908 N N . ASP A 1 116 ? 7.504 -9.045 -14.057 1.00 73.00 116 ASP A N 1
ATOM 909 C CA . ASP A 1 116 ? 6.437 -8.070 -13.986 1.00 73.00 116 ASP A CA 1
ATOM 910 C C . ASP A 1 116 ? 5.346 -8.476 -14.989 1.00 73.00 116 ASP A C 1
ATOM 912 O O . ASP A 1 116 ? 5.573 -8.409 -16.192 1.00 73.00 116 ASP A O 1
ATOM 916 N N . ILE A 1 117 ? 4.203 -8.938 -14.465 1.00 65.44 117 ILE A N 1
ATOM 917 C CA . ILE A 1 117 ? 3.086 -9.616 -15.156 1.00 65.44 117 ILE A CA 1
ATOM 918 C C . ILE A 1 117 ? 2.967 -9.172 -16.621 1.00 65.44 117 ILE A C 1
ATOM 920 O O . ILE A 1 117 ? 2.666 -8.001 -16.870 1.00 65.44 117 ILE A O 1
ATOM 924 N N . THR A 1 118 ? 3.278 -10.077 -17.551 1.00 55.38 118 THR A N 1
ATOM 925 C CA . THR A 1 118 ? 3.177 -9.886 -19.011 1.00 55.38 118 THR A CA 1
ATOM 926 C C . THR A 1 118 ? 1.786 -9.472 -19.444 1.00 55.38 118 THR A C 1
ATOM 928 O O . THR A 1 118 ? 0.828 -10.094 -18.931 1.00 55.38 118 THR A O 1
#

Secondary structure (DSSP, 8-state):
-PPPP--HHHHHHHTHHHHHHHHHHHHHHHTT--HHHHHHHHTS-HHHHHHHHHT-STTHHHHHHHHT-HHHHHHHHHHHHHHHH-SS--SPPPTHHHHHHIIIIIS--SS--TTS--

Foldseek 3Di:
DDDDDDDVVVVCVVAVVLLLLLVLLCVVVVVPDDLVVSCVLSVHDSVSSVVSPVQPDPNVVLNVQQVVDPVLVVVSVVLSVCSVPPPDDPDDRDCLLSSLCSCCPRVNPPDHDPPSPD

pLDDT: mean 85.77, std 11.04, range [55.25, 96.81]

Organism: NCBI:txid111955

Radius of gyration: 14.98 Å; chains: 1; bounding box: 50×30×34 Å